Protein AF-A0AB38UXZ0-F1 (afdb_monomer)

Solvent-accessible surface area (backbone atoms only — not comparable to full-atom values): 5196 Å² total; per-residue (Å²): 138,84,84,82,77,74,77,83,76,72,77,64,50,81,80,48,55,68,66,57,37,50,55,50,37,51,57,38,49,76,70,70,51,52,79,86,35,68,65,43,43,37,29,51,53,26,52,48,52,54,54,53,49,56,54,47,70,72,41,59,88,73,55,56,75,86,51,47,62,62,53,53,49,56,73,73,43,92,69,80,77,86,125

Structure (mmCIF, N/CA/C/O backbone):
data_AF-A0AB38UXZ0-F1
#
_entry.id   AF-A0AB38UXZ0-F1
#
loop_
_atom_site.group_PDB
_atom_site.id
_atom_site.type_symbol
_atom_site.label_atom_id
_atom_site.label_alt_id
_atom_site.label_comp_id
_atom_site.label_asym_id
_atom_site.label_entity_id
_atom_site.label_seq_id
_atom_site.pdbx_PDB_ins_code
_atom_site.Cartn_x
_atom_site.Cartn_y
_atom_site.Cartn_z
_atom_site.occupancy
_atom_site.B_iso_or_equiv
_atom_site.auth_seq_id
_atom_site.auth_comp_id
_atom_site.auth_asym_id
_atom_site.auth_atom_id
_atom_site.pdbx_PDB_model_num
ATOM 1 N N . MET A 1 1 ? 36.767 13.231 -15.893 1.00 49.00 1 MET A N 1
ATOM 2 C CA . MET A 1 1 ? 36.085 12.385 -14.890 1.00 49.00 1 MET A CA 1
ATOM 3 C C . MET A 1 1 ? 34.630 12.819 -14.821 1.00 49.00 1 MET A C 1
ATOM 5 O O . MET A 1 1 ? 34.373 13.911 -14.341 1.00 49.00 1 MET A O 1
ATOM 9 N N . THR A 1 2 ? 33.694 12.034 -15.352 1.00 49.69 2 THR A N 1
ATOM 10 C CA . THR A 1 2 ? 32.250 12.287 -15.202 1.00 49.69 2 THR A CA 1
ATOM 11 C C . THR A 1 2 ? 31.715 11.374 -14.106 1.00 49.69 2 THR A C 1
ATOM 13 O O . THR A 1 2 ? 31.660 10.158 -14.280 1.00 49.69 2 THR A O 1
ATOM 16 N N . THR A 1 3 ? 31.365 11.942 -12.959 1.00 49.66 3 THR A N 1
ATOM 17 C CA . THR A 1 3 ? 30.664 11.240 -11.883 1.00 49.66 3 THR A CA 1
ATOM 18 C C . THR A 1 3 ? 29.216 10.993 -12.309 1.00 49.66 3 THR A C 1
ATOM 20 O O . THR A 1 3 ? 28.440 11.925 -12.499 1.00 49.66 3 THR A O 1
ATOM 23 N N . SER A 1 4 ? 28.845 9.724 -12.489 1.00 46.06 4 SER A N 1
ATOM 24 C CA . SER A 1 4 ? 27.455 9.321 -12.713 1.00 46.06 4 SER A CA 1
ATOM 25 C C . SER A 1 4 ? 26.721 9.314 -11.371 1.00 46.06 4 SER A C 1
ATOM 27 O O . SER A 1 4 ? 26.717 8.307 -10.667 1.00 46.06 4 SER A O 1
ATOM 29 N N . THR A 1 5 ? 26.118 10.442 -10.995 1.00 50.50 5 THR A N 1
ATOM 30 C CA . THR A 1 5 ? 25.185 10.507 -9.861 1.00 50.50 5 THR A CA 1
ATOM 31 C C . THR A 1 5 ? 23.956 9.664 -10.196 1.00 50.50 5 THR A C 1
ATOM 33 O O . THR A 1 5 ? 23.131 10.054 -11.023 1.00 50.50 5 THR A O 1
ATOM 36 N N . ALA A 1 6 ? 23.835 8.486 -9.577 1.00 56.78 6 ALA A N 1
ATOM 37 C CA . ALA A 1 6 ? 22.595 7.721 -9.620 1.00 56.78 6 ALA A CA 1
ATOM 38 C C . ALA A 1 6 ? 21.461 8.582 -9.025 1.00 56.78 6 ALA A C 1
ATOM 40 O O . ALA A 1 6 ? 21.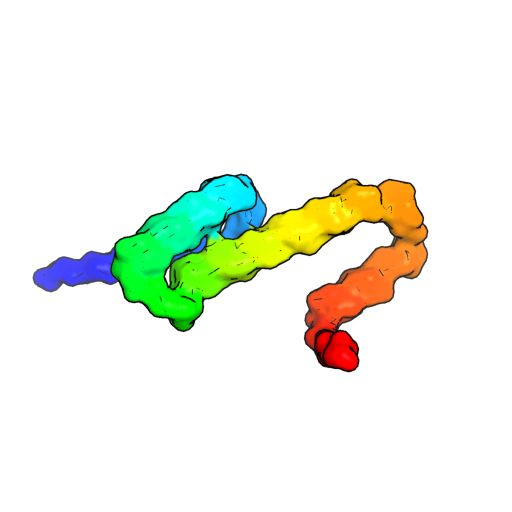672 9.228 -7.994 1.00 56.78 6 ALA A O 1
ATOM 41 N N . PRO A 1 7 ? 20.274 8.640 -9.656 1.00 59.34 7 PRO A N 1
ATOM 42 C CA . PRO A 1 7 ? 19.171 9.435 -9.132 1.00 59.34 7 PRO A CA 1
ATOM 43 C C . PRO A 1 7 ? 18.770 8.929 -7.739 1.00 59.34 7 PRO A C 1
ATOM 45 O O . PRO A 1 7 ? 18.800 7.714 -7.511 1.00 59.34 7 PRO A O 1
ATOM 48 N N . PRO A 1 8 ? 18.359 9.822 -6.820 1.00 65.50 8 PRO A N 1
ATOM 49 C CA . PRO A 1 8 ? 17.937 9.417 -5.488 1.00 65.50 8 PRO A CA 1
ATOM 50 C C . PRO A 1 8 ? 16.775 8.423 -5.590 1.00 65.50 8 PRO A C 1
ATOM 52 O O . PRO A 1 8 ? 15.763 8.668 -6.258 1.00 65.50 8 PRO A O 1
ATOM 55 N N . ILE A 1 9 ? 16.945 7.272 -4.941 1.00 72.69 9 ILE A N 1
ATOM 56 C CA . ILE A 1 9 ? 15.876 6.298 -4.734 1.00 72.69 9 ILE A CA 1
ATOM 57 C C . ILE A 1 9 ? 14.839 6.934 -3.812 1.00 72.69 9 ILE A C 1
ATOM 59 O O . ILE A 1 9 ? 15.125 7.274 -2.66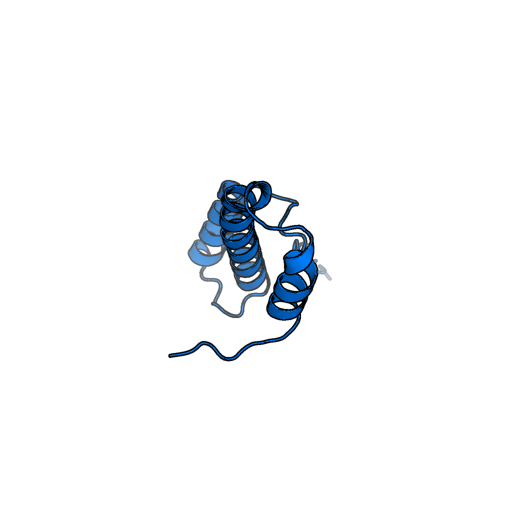8 1.00 72.69 9 ILE A O 1
ATOM 63 N N . LEU A 1 10 ? 13.638 7.148 -4.348 1.00 78.62 10 LEU A N 1
ATOM 64 C CA . LEU A 1 10 ? 12.513 7.656 -3.579 1.00 78.62 10 LEU A CA 1
ATOM 65 C C . LEU A 1 10 ? 12.027 6.532 -2.659 1.00 78.62 10 LEU A C 1
ATOM 67 O O . LEU A 1 10 ? 11.593 5.492 -3.151 1.00 78.62 10 LEU A O 1
ATOM 71 N N . SER A 1 11 ? 12.132 6.739 -1.349 1.00 79.06 11 SER A N 1
ATOM 72 C CA . SER A 1 11 ? 11.801 5.717 -0.345 1.00 79.06 11 SER A CA 1
ATOM 73 C C . SER A 1 11 ? 10.476 5.972 0.367 1.00 79.06 11 SER A C 1
ATOM 75 O O . SER A 1 11 ? 9.927 5.045 0.952 1.00 79.06 11 SER A O 1
ATOM 77 N N . ASP A 1 12 ? 9.954 7.202 0.321 1.00 90.50 12 ASP A N 1
ATOM 78 C CA . ASP A 1 12 ? 8.638 7.511 0.880 1.00 90.50 12 ASP A CA 1
ATOM 79 C C . ASP A 1 12 ? 7.537 6.998 -0.062 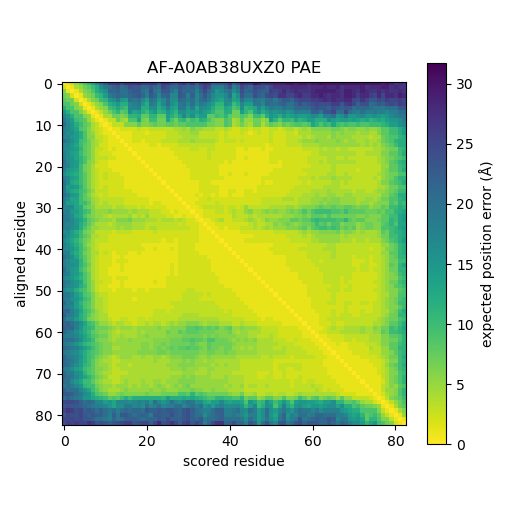1.00 90.50 12 ASP A C 1
ATOM 81 O O . ASP A 1 12 ? 7.374 7.538 -1.163 1.00 90.50 12 ASP A O 1
ATOM 85 N N . PRO A 1 13 ? 6.755 5.979 0.337 1.00 91.31 13 PRO A N 1
ATOM 86 C CA . PRO A 1 13 ? 5.704 5.437 -0.510 1.00 91.31 13 PRO A CA 1
ATOM 87 C C . PRO A 1 13 ? 4.555 6.430 -0.750 1.00 91.31 13 PRO A C 1
ATOM 89 O O . PRO A 1 13 ? 3.855 6.298 -1.757 1.00 91.31 13 PRO A O 1
ATOM 92 N N . ALA A 1 14 ? 4.368 7.427 0.123 1.00 93.25 14 ALA A N 1
ATOM 93 C CA . ALA A 1 14 ? 3.318 8.437 0.005 1.00 93.25 14 ALA A CA 1
ATOM 94 C C . ALA A 1 14 ? 3.694 9.613 -0.915 1.00 93.25 14 ALA A C 1
ATOM 96 O O . ALA A 1 14 ? 2.813 10.378 -1.306 1.00 93.25 14 ALA A O 1
ATOM 97 N N . ALA A 1 15 ? 4.962 9.728 -1.322 1.00 93.38 15 ALA A N 1
ATOM 98 C CA . ALA A 1 15 ? 5.437 10.800 -2.197 1.00 93.38 15 ALA A CA 1
ATOM 99 C C . ALA A 1 15 ? 4.863 10.741 -3.627 1.00 93.38 15 ALA A C 1
ATOM 101 O O . ALA A 1 15 ? 4.902 11.736 -4.349 1.00 93.38 15 ALA A O 1
ATOM 102 N N . LEU A 1 16 ? 4.338 9.586 -4.052 1.00 95.25 16 LEU A N 1
ATOM 103 C CA . LEU A 1 16 ? 3.672 9.397 -5.342 1.00 95.25 16 LEU A CA 1
ATOM 104 C C . LEU A 1 16 ? 2.369 8.614 -5.165 1.00 95.25 16 LEU A C 1
ATOM 106 O O . LEU A 1 16 ? 2.228 7.779 -4.269 1.00 95.25 16 LEU A O 1
ATOM 110 N N . THR A 1 17 ? 1.431 8.838 -6.080 1.00 96.44 17 THR A N 1
ATOM 111 C CA . THR A 1 17 ? 0.194 8.054 -6.176 1.00 96.44 17 THR A CA 1
ATOM 112 C C . THR A 1 17 ? 0.482 6.605 -6.612 1.00 96.44 17 THR A C 1
ATOM 114 O O . THR A 1 17 ? 1.508 6.341 -7.251 1.00 96.44 17 THR A O 1
ATOM 117 N N . PRO A 1 18 ? -0.434 5.646 -6.358 1.00 96.62 18 PRO A N 1
ATOM 118 C CA . PRO A 1 18 ? -0.272 4.260 -6.810 1.00 96.62 18 PRO A CA 1
ATOM 119 C C . PRO A 1 18 ? -0.018 4.135 -8.320 1.00 96.62 18 PRO A C 1
ATOM 121 O O . PRO A 1 18 ? 0.816 3.341 -8.751 1.00 96.62 18 PRO A O 1
ATOM 124 N N . ALA A 1 19 ? -0.707 4.949 -9.128 1.00 97.62 19 ALA A N 1
ATOM 125 C CA . ALA A 1 19 ? -0.550 4.956 -10.580 1.00 97.62 19 ALA A CA 1
ATOM 126 C C . ALA A 1 19 ? 0.846 5.440 -11.003 1.00 97.62 19 ALA A C 1
ATOM 128 O O . ALA A 1 19 ? 1.474 4.837 -11.871 1.00 97.62 19 ALA A O 1
ATOM 129 N N . GLN A 1 20 ? 1.373 6.477 -10.345 1.00 97.38 20 GLN A N 1
ATOM 130 C CA . GLN A 1 20 ? 2.730 6.975 -10.588 1.00 97.38 20 GLN A CA 1
ATOM 131 C C . GLN A 1 20 ? 3.798 5.942 -10.198 1.00 97.38 20 GLN A C 1
ATOM 133 O O . GLN A 1 20 ? 4.755 5.741 -10.946 1.00 97.38 20 GLN A O 1
ATOM 138 N N . TRP A 1 21 ? 3.619 5.237 -9.078 1.00 97.25 21 TRP A N 1
ATOM 139 C CA . TRP A 1 21 ? 4.496 4.128 -8.692 1.00 97.25 21 TRP A CA 1
ATOM 140 C C . TRP A 1 21 ? 4.458 2.969 -9.688 1.00 97.25 21 TRP A C 1
ATOM 142 O O . TRP A 1 21 ? 5.506 2.440 -10.059 1.00 97.25 21 TRP A O 1
ATOM 152 N N . SER A 1 22 ? 3.267 2.600 -10.162 1.00 97.19 22 SER A N 1
ATOM 153 C CA . SER A 1 22 ? 3.094 1.557 -11.176 1.00 97.19 22 SER A CA 1
ATOM 154 C C . SER A 1 22 ? 3.773 1.933 -12.498 1.00 97.19 22 SER A C 1
ATOM 156 O O . SER A 1 22 ? 4.553 1.144 -13.030 1.00 97.19 22 SER A O 1
ATOM 158 N N . ALA A 1 23 ? 3.577 3.166 -12.976 1.00 96.81 23 ALA A N 1
ATOM 159 C CA . ALA A 1 23 ? 4.245 3.672 -14.173 1.00 96.81 23 ALA A CA 1
ATOM 160 C C . ALA A 1 23 ? 5.777 3.672 -14.022 1.00 96.81 23 ALA A C 1
ATOM 162 O O . ALA A 1 23 ? 6.502 3.297 -14.945 1.00 96.81 23 ALA A O 1
ATOM 163 N N . ARG A 1 24 ? 6.288 4.036 -12.839 1.00 95.50 24 ARG A N 1
ATOM 164 C CA . ARG A 1 24 ? 7.725 4.008 -12.537 1.00 95.50 24 ARG A CA 1
ATOM 165 C C . ARG A 1 24 ? 8.290 2.585 -12.544 1.00 95.50 24 ARG A C 1
ATOM 167 O O . 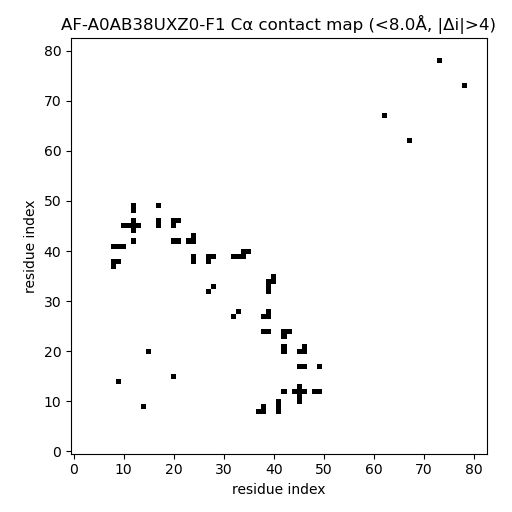ARG A 1 24 ? 9.347 2.365 -13.132 1.00 95.50 24 ARG A O 1
ATOM 174 N N . LEU A 1 25 ? 7.576 1.621 -11.959 1.00 95.94 25 LEU A N 1
ATOM 175 C CA . LEU A 1 25 ? 7.946 0.204 -11.998 1.00 95.94 25 LEU A CA 1
ATOM 176 C C . LEU A 1 25 ? 7.972 -0.334 -13.437 1.00 95.94 25 LEU A C 1
ATOM 178 O O . LEU A 1 25 ? 8.932 -0.999 -13.829 1.00 95.94 25 LEU A O 1
ATOM 182 N N . ALA A 1 26 ? 6.961 -0.001 -14.244 1.00 96.50 26 ALA A N 1
ATOM 183 C CA . ALA A 1 26 ? 6.920 -0.355 -15.662 1.00 96.50 26 ALA A CA 1
ATOM 184 C C . ALA A 1 26 ? 8.120 0.234 -16.426 1.00 96.50 26 ALA A C 1
ATOM 186 O O . ALA A 1 26 ? 8.748 -0.448 -17.227 1.00 96.50 26 ALA A O 1
ATOM 187 N N . ALA A 1 27 ? 8.507 1.476 -16.123 1.00 95.62 27 ALA A N 1
ATOM 188 C CA . ALA A 1 27 ? 9.665 2.117 -16.738 1.00 95.62 27 ALA A CA 1
ATOM 189 C C . ALA A 1 27 ? 11.015 1.518 -16.294 1.00 95.62 27 ALA A C 1
ATOM 191 O O . ALA A 1 27 ? 12.010 1.660 -17.005 1.00 95.62 27 ALA A O 1
ATOM 192 N N . PHE A 1 28 ? 11.108 0.904 -15.112 1.00 93.81 28 PHE A N 1
ATOM 193 C CA . PHE A 1 28 ? 12.315 0.180 -14.701 1.00 93.81 28 PHE A CA 1
ATOM 194 C C . PHE A 1 28 ? 12.400 -1.192 -15.364 1.00 93.81 28 PHE A C 1
ATOM 196 O O . PHE A 1 28 ? 13.437 -1.533 -15.929 1.00 93.81 28 PHE A O 1
ATOM 203 N N . THR A 1 29 ? 11.298 -1.935 -15.359 1.00 93.19 29 THR A N 1
ATOM 204 C CA . TH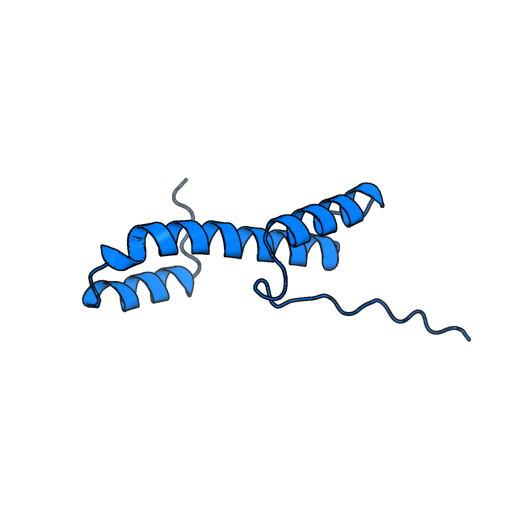R A 1 29 ? 11.227 -3.268 -15.971 1.00 93.19 29 THR A CA 1
ATOM 205 C C . THR A 1 29 ? 11.401 -3.215 -17.491 1.00 93.19 29 THR A C 1
ATOM 207 O O . THR A 1 29 ? 12.144 -4.023 -18.037 1.00 93.19 29 THR A O 1
ATOM 210 N N . SER A 1 30 ? 10.845 -2.210 -18.180 1.00 94.75 30 SER A N 1
ATOM 211 C CA . SER A 1 30 ? 11.048 -2.027 -19.629 1.00 94.75 30 SER A CA 1
ATOM 212 C C . SER A 1 30 ? 12.496 -1.715 -20.018 1.00 94.75 30 SER A C 1
ATOM 214 O O . SER A 1 30 ? 12.909 -1.992 -21.139 1.00 94.75 30 SER A O 1
ATOM 216 N N . ARG A 1 31 ? 13.287 -1.171 -19.085 1.00 93.75 31 ARG A N 1
ATOM 217 C CA . ARG A 1 31 ? 14.731 -0.933 -19.249 1.00 93.75 31 ARG A CA 1
ATOM 218 C C . ARG A 1 31 ? 15.578 -2.150 -18.858 1.00 93.75 31 ARG A C 1
ATOM 220 O O . ARG A 1 31 ? 16.790 -2.016 -18.734 1.00 93.75 31 ARG A O 1
ATOM 227 N N . GLY A 1 32 ? 14.952 -3.306 -18.625 1.00 92.88 32 GLY A N 1
ATOM 228 C CA . GLY A 1 32 ? 15.633 -4.552 -18.280 1.00 92.88 32 GLY A CA 1
ATOM 229 C C . GLY A 1 32 ? 16.229 -4.575 -16.873 1.00 92.88 32 GLY A C 1
ATOM 230 O O . GLY A 1 32 ? 17.132 -5.365 -16.613 1.00 92.88 32 GLY A O 1
ATOM 231 N N . ARG A 1 33 ? 15.770 -3.707 -15.959 1.00 93.50 33 ARG A N 1
ATOM 232 C CA . ARG A 1 33 ? 16.242 -3.751 -14.570 1.00 93.50 33 ARG A CA 1
ATOM 233 C C . ARG A 1 33 ? 15.728 -5.007 -13.876 1.00 93.50 33 ARG A C 1
ATOM 235 O O . ARG A 1 33 ? 14.542 -5.319 -13.973 1.00 93.50 33 ARG A O 1
ATOM 242 N N . GLY A 1 34 ? 16.633 -5.693 -13.183 1.00 90.31 34 GLY A N 1
ATOM 243 C CA . GLY A 1 34 ? 16.336 -6.923 -12.457 1.00 90.31 34 GLY A CA 1
ATOM 244 C C . GLY A 1 34 ? 15.518 -6.696 -11.189 1.00 90.31 34 GLY A C 1
ATOM 245 O O . GLY A 1 34 ? 15.326 -5.567 -10.734 1.00 90.31 34 GLY A O 1
ATOM 246 N N . ASP A 1 35 ? 15.062 -7.799 -10.604 1.00 90.19 35 ASP A N 1
ATOM 247 C CA . ASP A 1 35 ? 14.227 -7.797 -9.402 1.00 90.19 35 ASP A CA 1
ATOM 248 C C . ASP A 1 35 ? 14.931 -7.219 -8.170 1.00 90.19 35 ASP A C 1
ATOM 250 O O . ASP A 1 35 ? 14.274 -6.578 -7.348 1.00 90.19 35 ASP A O 1
ATOM 254 N N . ASP A 1 36 ? 16.254 -7.377 -8.101 1.00 91.44 36 ASP A N 1
ATOM 255 C CA . ASP A 1 36 ? 17.107 -6.861 -7.027 1.00 91.44 36 ASP A CA 1
ATOM 256 C C . ASP A 1 36 ? 17.512 -5.390 -7.228 1.00 91.44 36 ASP A C 1
ATOM 258 O O . ASP A 1 36 ? 18.208 -4.815 -6.388 1.00 91.44 36 ASP A O 1
ATOM 262 N N . ASP A 1 37 ? 17.093 -4.744 -8.329 1.00 92.25 37 ASP A N 1
ATOM 263 C CA . ASP A 1 37 ? 17.365 -3.319 -8.529 1.00 92.25 37 ASP A CA 1
ATOM 264 C C . ASP A 1 37 ? 16.718 -2.503 -7.395 1.00 92.25 37 ASP A C 1
ATOM 266 O O . ASP A 1 37 ? 15.514 -2.646 -7.132 1.00 92.25 37 ASP A O 1
ATOM 270 N N . PRO A 1 38 ? 17.465 -1.587 -6.749 1.00 92.31 38 PRO A N 1
ATOM 271 C CA . PRO A 1 38 ? 16.926 -0.770 -5.666 1.00 92.31 38 PRO A CA 1
ATOM 272 C C . PRO A 1 38 ? 15.686 0.037 -6.076 1.00 92.31 38 PRO A C 1
ATOM 274 O O . PRO A 1 38 ? 14.773 0.229 -5.274 1.00 92.31 38 PRO A O 1
ATOM 277 N N . GLY A 1 39 ? 15.613 0.485 -7.336 1.00 92.00 39 GLY A N 1
ATOM 278 C CA . GLY A 1 39 ? 14.455 1.200 -7.867 1.00 92.00 39 GLY A CA 1
ATOM 279 C C . GLY A 1 39 ? 13.229 0.303 -8.035 1.00 92.00 39 GLY A C 1
ATOM 280 O O . GLY A 1 39 ? 12.118 0.720 -7.700 1.00 92.00 39 GLY A O 1
ATOM 281 N N . VAL A 1 40 ? 13.420 -0.931 -8.510 1.00 94.19 40 VAL A N 1
ATOM 282 C CA . VAL A 1 40 ? 12.355 -1.943 -8.626 1.00 94.19 40 VAL A CA 1
ATOM 283 C C . VAL A 1 40 ? 11.832 -2.333 -7.243 1.00 94.19 40 VAL A C 1
ATOM 285 O O . VAL A 1 40 ? 10.618 -2.300 -7.016 1.00 94.19 40 VAL A O 1
ATOM 288 N N . THR A 1 41 ? 12.734 -2.615 -6.301 1.00 94.88 41 THR A N 1
ATOM 289 C CA . THR A 1 41 ? 12.394 -2.953 -4.911 1.00 94.88 41 THR A CA 1
ATOM 290 C C . THR A 1 41 ? 11.612 -1.827 -4.235 1.00 94.88 41 THR A C 1
ATOM 292 O O . THR A 1 41 ? 10.545 -2.077 -3.670 1.00 94.88 41 THR A O 1
ATOM 295 N N . ALA A 1 42 ? 12.064 -0.575 -4.367 1.00 93.50 42 ALA A N 1
ATOM 296 C CA . ALA A 1 42 ? 11.369 0.585 -3.808 1.00 93.50 42 ALA A CA 1
ATOM 297 C C . ALA A 1 42 ? 9.948 0.745 -4.377 1.00 93.50 42 ALA A C 1
ATOM 299 O O . ALA A 1 42 ? 8.996 0.935 -3.620 1.00 93.50 42 ALA A O 1
ATOM 300 N N . CYS A 1 43 ? 9.767 0.592 -5.696 1.00 95.62 43 CYS A N 1
ATOM 301 C CA . CYS A 1 43 ? 8.436 0.686 -6.304 1.00 95.62 43 CYS A CA 1
ATOM 302 C C . CYS A 1 43 ? 7.497 -0.420 -5.802 1.00 95.62 43 CYS A C 1
ATOM 304 O O . CYS A 1 43 ? 6.328 -0.164 -5.512 1.00 95.62 43 CYS A O 1
ATOM 306 N N . ARG A 1 44 ? 7.994 -1.657 -5.682 1.00 95.56 44 ARG A N 1
ATOM 307 C CA . ARG A 1 44 ? 7.209 -2.789 -5.168 1.00 95.56 44 ARG A CA 1
ATOM 308 C C . ARG A 1 44 ? 6.810 -2.585 -3.710 1.00 95.56 44 ARG A C 1
ATOM 310 O O . ARG A 1 44 ? 5.643 -2.804 -3.375 1.00 95.56 44 ARG A O 1
ATOM 317 N N . ALA A 1 45 ? 7.743 -2.129 -2.875 1.00 94.88 45 ALA A N 1
ATOM 318 C CA . ALA A 1 45 ? 7.483 -1.791 -1.480 1.00 94.88 45 ALA A CA 1
ATOM 319 C C . ALA A 1 45 ? 6.406 -0.699 -1.366 1.00 94.88 45 ALA A C 1
ATOM 321 O O . ALA A 1 45 ? 5.419 -0.881 -0.651 1.00 94.88 45 ALA A O 1
ATOM 322 N N . ALA A 1 46 ? 6.515 0.374 -2.155 1.00 96.38 46 ALA A N 1
ATOM 323 C CA . ALA A 1 46 ? 5.524 1.446 -2.164 1.00 96.38 46 ALA A CA 1
ATOM 324 C C . ALA A 1 46 ? 4.135 0.982 -2.625 1.00 96.38 46 ALA A C 1
ATOM 326 O O . ALA A 1 46 ? 3.123 1.307 -2.003 1.00 96.38 46 ALA A O 1
ATOM 327 N N . LEU A 1 47 ? 4.062 0.153 -3.668 1.00 96.94 47 LEU A N 1
ATOM 328 C CA . LEU A 1 47 ? 2.796 -0.444 -4.100 1.00 96.94 47 LEU A CA 1
ATOM 329 C C . LEU A 1 47 ? 2.207 -1.387 -3.042 1.00 96.94 47 LEU A C 1
ATOM 331 O O . LEU A 1 47 ? 0.989 -1.538 -2.973 1.00 96.94 47 LEU A O 1
ATOM 335 N N . SER A 1 48 ? 3.038 -2.060 -2.241 1.00 95.75 48 SER A N 1
ATOM 336 C CA . SER A 1 48 ? 2.572 -2.870 -1.105 1.00 95.75 48 SER A CA 1
ATOM 337 C C . SER A 1 48 ? 1.930 -1.995 -0.027 1.00 95.75 48 SER A C 1
ATOM 339 O O . SER A 1 48 ? 0.799 -2.256 0.379 1.00 95.75 48 SER A O 1
ATOM 341 N N . TYR A 1 49 ? 2.590 -0.892 0.340 1.00 95.69 49 TYR A N 1
ATOM 342 C CA . TYR A 1 49 ? 2.048 0.104 1.267 1.00 95.69 49 TYR A CA 1
ATOM 343 C C . TYR A 1 49 ? 0.662 0.601 0.830 1.00 95.69 49 TYR A C 1
ATOM 345 O O . TYR A 1 49 ? -0.277 0.579 1.621 1.00 95.69 49 TYR A O 1
ATOM 353 N N . TRP A 1 50 ? 0.496 0.978 -0.442 1.00 97.12 50 TRP A N 1
ATOM 354 C CA . TRP A 1 50 ? -0.790 1.466 -0.953 1.00 97.12 50 TRP A CA 1
ATOM 355 C C . TRP A 1 50 ? -1.901 0.411 -0.924 1.00 97.12 50 TRP A C 1
ATOM 357 O O . TRP A 1 50 ? -3.059 0.748 -0.674 1.00 97.12 50 TRP A O 1
ATOM 367 N N . ARG A 1 51 ? -1.564 -0.866 -1.143 1.00 96.00 51 ARG A N 1
ATOM 368 C CA . ARG A 1 51 ? -2.522 -1.976 -1.021 1.00 96.00 51 ARG A CA 1
ATOM 369 C C . ARG A 1 51 ? -2.996 -2.143 0.422 1.00 96.00 51 ARG A C 1
ATOM 371 O O . ARG A 1 51 ? -4.201 -2.195 0.643 1.00 96.00 51 ARG A O 1
ATOM 378 N N . VAL A 1 52 ? -2.074 -2.156 1.388 1.00 94.75 52 VAL A N 1
ATOM 379 C CA . VAL A 1 52 ? -2.408 -2.243 2.823 1.00 94.75 52 VAL A CA 1
ATOM 380 C C . VAL A 1 52 ? -3.224 -1.031 3.266 1.00 94.75 52 VAL A C 1
ATOM 382 O O . VAL A 1 52 ? -4.270 -1.188 3.890 1.00 94.75 52 VAL A O 1
ATOM 385 N N . ARG A 1 53 ? -2.801 0.179 2.884 1.00 94.56 53 ARG A N 1
ATOM 386 C CA . ARG A 1 53 ? -3.505 1.420 3.217 1.00 94.56 53 ARG A CA 1
ATOM 387 C C . ARG A 1 53 ? -4.957 1.403 2.746 1.00 94.56 53 ARG A C 1
ATOM 389 O O . ARG A 1 53 ? -5.829 1.772 3.515 1.00 94.56 53 ARG A O 1
ATOM 396 N N . ARG A 1 54 ? -5.235 0.917 1.532 1.00 95.44 54 ARG A N 1
ATOM 397 C CA . ARG A 1 54 ? -6.609 0.819 1.012 1.00 95.44 54 ARG A CA 1
ATOM 398 C C . ARG A 1 54 ? -7.501 -0.100 1.857 1.00 95.44 54 ARG A C 1
ATOM 400 O O . ARG A 1 54 ? -8.677 0.207 2.044 1.00 95.44 54 ARG A O 1
ATOM 407 N N . VAL A 1 55 ? -6.958 -1.215 2.347 1.00 94.56 55 VAL A N 1
ATOM 408 C CA . VAL A 1 55 ? -7.686 -2.117 3.256 1.00 94.56 55 VAL A CA 1
ATOM 409 C C . VAL A 1 55 ? -7.968 -1.400 4.574 1.00 94.56 55 VAL A C 1
ATOM 411 O O . VAL A 1 55 ? -9.114 -1.347 5.004 1.00 94.56 55 VAL A O 1
ATOM 414 N N . LEU A 1 56 ? -6.953 -0.759 5.162 1.00 92.75 56 LEU A N 1
ATOM 415 C CA . LEU A 1 56 ? -7.121 0.010 6.397 1.00 92.75 56 LEU A CA 1
ATOM 416 C C . LEU A 1 56 ? -8.134 1.148 6.241 1.00 92.75 56 LEU A C 1
ATOM 418 O O . LEU A 1 56 ? -8.966 1.334 7.119 1.00 92.75 56 LEU A O 1
ATOM 422 N N . ASP A 1 57 ? -8.113 1.877 5.127 1.00 93.81 57 ASP A N 1
ATOM 423 C CA . ASP A 1 57 ? -9.052 2.969 4.863 1.00 93.81 57 ASP A CA 1
ATOM 424 C C . ASP A 1 57 ? -10.509 2.477 4.805 1.00 93.81 57 ASP A C 1
ATOM 426 O O . ASP A 1 57 ? -11.413 3.212 5.200 1.00 93.81 57 ASP A O 1
ATOM 430 N N . SER A 1 58 ? -10.728 1.231 4.371 1.00 95.94 58 SER A N 1
ATOM 431 C CA . SER A 1 58 ? -12.056 0.601 4.322 1.00 95.94 58 SER A CA 1
ATOM 432 C C . SER A 1 58 ? -12.544 0.159 5.710 1.00 95.94 58 SER A C 1
ATOM 434 O O . SER A 1 58 ? -13.731 0.257 6.002 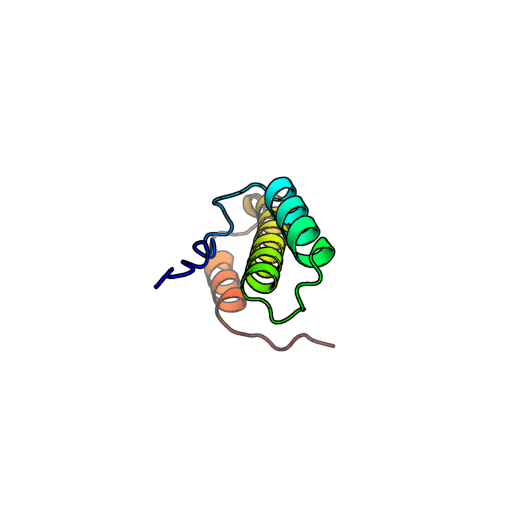1.00 95.94 58 SER A O 1
ATOM 436 N N . GLU A 1 59 ? -11.626 -0.258 6.589 1.00 94.62 59 GLU A N 1
ATOM 437 C CA . GLU A 1 59 ? -11.937 -0.819 7.915 1.00 94.62 59 GLU A CA 1
ATOM 438 C C . GLU A 1 59 ? -11.805 0.188 9.070 1.00 94.62 59 GLU A C 1
ATOM 440 O O . GLU A 1 59 ? -12.301 -0.052 10.170 1.00 94.62 59 GLU A O 1
ATOM 445 N N . ARG A 1 60 ? -11.148 1.339 8.864 1.00 89.25 60 ARG A N 1
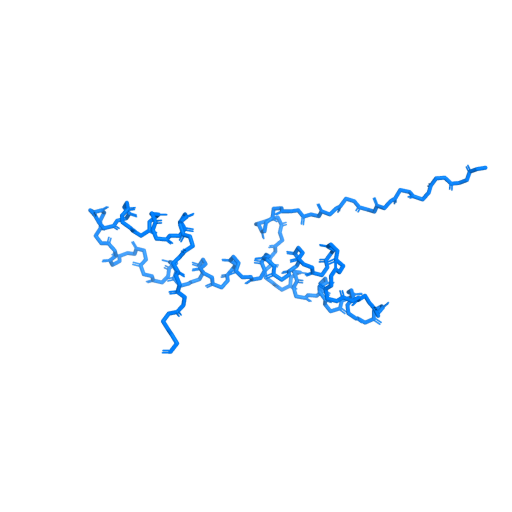ATOM 446 C CA . ARG A 1 60 ? -10.783 2.270 9.954 1.00 89.25 60 ARG A CA 1
ATOM 447 C C . ARG A 1 60 ? -11.963 2.792 10.769 1.00 89.25 60 ARG A C 1
ATOM 449 O O . ARG A 1 60 ? -11.766 3.178 11.913 1.00 89.25 60 ARG A O 1
ATOM 456 N N . GLY A 1 61 ? -13.155 2.856 10.176 1.00 92.25 61 GLY A N 1
ATOM 457 C CA . GLY A 1 61 ? -14.376 3.273 10.871 1.00 92.25 61 GLY A CA 1
ATOM 458 C C . GLY A 1 61 ? -15.027 2.160 11.697 1.00 92.25 61 GLY A C 1
ATOM 459 O O . GLY A 1 61 ? -15.869 2.453 12.537 1.00 92.25 61 GLY A O 1
ATOM 460 N N . LEU A 1 62 ? -14.647 0.904 11.453 1.00 93.69 62 LEU A N 1
ATOM 461 C CA . LEU A 1 62 ? -15.181 -0.293 12.107 1.00 93.69 62 LEU A CA 1
ATOM 462 C C . LEU A 1 62 ? -14.234 -0.833 13.186 1.00 93.69 62 LEU A C 1
ATOM 464 O O . LEU A 1 62 ? -14.661 -1.546 14.093 1.00 93.69 62 LEU A O 1
ATOM 468 N N . LEU A 1 63 ? -12.945 -0.500 13.096 1.00 91.81 63 LEU A N 1
ATOM 469 C CA . LEU A 1 63 ? -11.942 -0.893 14.078 1.00 91.81 63 LEU A CA 1
ATOM 470 C C . LEU A 1 63 ? -12.222 -0.253 15.442 1.00 91.81 63 LEU A C 1
ATOM 472 O O . LEU A 1 63 ? -12.213 0.970 15.584 1.00 91.81 63 LEU A O 1
ATOM 476 N N . SER A 1 64 ? -12.386 -1.097 16.463 1.00 93.75 64 SER A N 1
ATOM 477 C CA . SER A 1 64 ? -12.356 -0.637 17.851 1.00 93.75 64 SER A CA 1
ATOM 478 C C . SER A 1 64 ? -10.992 0.002 18.149 1.00 93.75 64 SER A C 1
ATOM 480 O O . SER A 1 64 ? -9.965 -0.628 17.859 1.00 93.75 64 SER A O 1
ATOM 482 N N . PRO A 1 65 ? -10.946 1.204 18.758 1.00 92.88 65 PRO A N 1
ATOM 483 C CA . PRO A 1 65 ? -9.698 1.832 19.184 1.00 92.88 65 PRO A CA 1
ATOM 484 C C . PRO A 1 65 ? -8.828 0.918 20.056 1.00 92.88 65 PRO A C 1
ATOM 486 O O . PRO A 1 65 ? -7.605 0.929 19.920 1.00 92.88 65 PRO A O 1
ATOM 489 N N . ASP A 1 66 ? -9.455 0.064 20.870 1.00 95.56 66 ASP A N 1
ATOM 490 C CA . ASP A 1 66 ? -8.772 -0.868 21.773 1.00 95.56 66 ASP A CA 1
ATOM 491 C C . ASP A 1 66 ? -7.979 -1.957 21.029 1.00 95.56 66 ASP A C 1
ATOM 493 O O . ASP A 1 66 ? -7.030 -2.521 21.569 1.00 95.56 66 ASP A O 1
ATOM 497 N N . HIS A 1 67 ? -8.329 -2.254 19.772 1.00 92.44 67 HIS A N 1
ATOM 498 C CA . HIS A 1 67 ? -7.655 -3.274 18.960 1.00 92.44 67 HIS A CA 1
ATOM 499 C C . HIS A 1 67 ? -6.514 -2.706 18.098 1.00 92.44 67 HIS A C 1
ATOM 501 O O . HIS A 1 67 ? -5.709 -3.469 17.559 1.00 92.44 67 HIS A O 1
ATOM 507 N N . ILE A 1 68 ? -6.410 -1.377 17.968 1.00 91.88 68 ILE A N 1
ATOM 508 C CA . ILE A 1 68 ? -5.377 -0.718 17.152 1.00 91.88 68 ILE A CA 1
ATOM 509 C C . ILE A 1 68 ? -3.954 -1.080 17.612 1.00 91.88 68 ILE A C 1
ATOM 511 O O . ILE A 1 68 ? -3.134 -1.380 16.740 1.00 91.88 68 ILE A O 1
ATOM 515 N N . PRO A 1 69 ? -3.621 -1.110 18.921 1.00 93.38 69 PRO A N 1
ATOM 516 C CA . PRO A 1 69 ? -2.279 -1.486 19.366 1.00 93.38 69 PRO A CA 1
ATOM 517 C C . PRO A 1 69 ? -1.883 -2.903 18.940 1.00 93.38 69 PRO A C 1
ATOM 519 O O . PRO A 1 69 ? -0.782 -3.097 18.433 1.00 93.38 69 PRO A O 1
ATOM 522 N N . ALA A 1 70 ? -2.796 -3.873 19.054 1.00 90.44 70 ALA A N 1
ATOM 523 C CA . ALA A 1 70 ? -2.547 -5.251 18.632 1.00 90.44 70 ALA A CA 1
ATOM 524 C C . ALA A 1 70 ? -2.309 -5.354 17.114 1.00 90.44 70 ALA A C 1
ATOM 526 O O . ALA A 1 70 ? -1.410 -6.068 16.670 1.00 90.44 70 ALA A O 1
ATOM 527 N N . LEU A 1 71 ? -3.068 -4.600 16.309 1.00 90.12 71 LEU A N 1
ATOM 528 C CA . LEU A 1 71 ? -2.860 -4.523 14.860 1.00 90.12 71 LEU A CA 1
ATOM 529 C C . LEU A 1 71 ? -1.524 -3.850 14.501 1.00 90.12 71 LEU A C 1
ATOM 531 O O . LEU A 1 71 ? -0.818 -4.309 13.603 1.00 90.12 71 LEU A O 1
ATOM 535 N N . ALA A 1 72 ? -1.157 -2.775 15.199 1.00 91.50 72 ALA A N 1
ATOM 536 C CA . ALA A 1 72 ? 0.123 -2.100 15.003 1.00 91.50 72 ALA A CA 1
ATOM 537 C C . ALA A 1 72 ? 1.305 -3.013 15.365 1.00 91.50 72 ALA A C 1
ATOM 539 O O . ALA A 1 72 ? 2.305 -3.032 14.646 1.00 91.50 72 ALA A O 1
ATOM 540 N N . ASP A 1 73 ? 1.176 -3.801 16.433 1.00 92.25 73 ASP A N 1
ATOM 541 C CA . ASP A 1 73 ? 2.163 -4.808 16.817 1.00 92.25 73 ASP A CA 1
ATOM 542 C C . ASP A 1 73 ? 2.274 -5.922 15.774 1.00 92.25 73 ASP A C 1
ATOM 544 O O . ASP A 1 73 ? 3.391 -6.306 15.429 1.00 92.25 73 ASP A O 1
ATOM 548 N N . LEU A 1 74 ? 1.154 -6.378 15.206 1.00 88.88 74 LEU A N 1
ATOM 549 C CA . LEU A 1 74 ? 1.148 -7.358 14.117 1.00 88.88 74 LEU A CA 1
ATOM 550 C C . LEU A 1 74 ? 1.881 -6.852 12.868 1.00 88.88 74 LEU A C 1
ATOM 552 O O . LEU A 1 74 ? 2.563 -7.625 12.209 1.00 88.88 74 LEU A O 1
ATOM 556 N N . LEU A 1 75 ? 1.759 -5.566 12.530 1.00 87.94 75 LEU A N 1
ATOM 557 C CA . LEU A 1 75 ? 2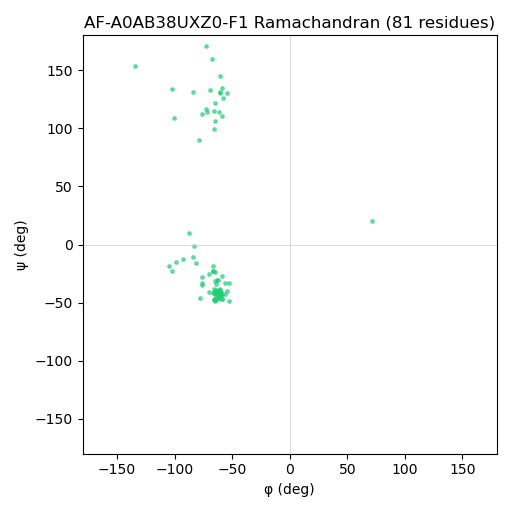.473 -4.978 11.390 1.00 87.94 75 LEU A CA 1
ATOM 558 C C . LEU A 1 75 ? 3.959 -4.725 11.682 1.00 87.94 75 LEU A C 1
ATOM 560 O O . LEU A 1 75 ? 4.770 -4.712 10.757 1.00 87.94 75 LEU A O 1
ATOM 564 N N . ARG A 1 76 ? 4.320 -4.495 12.951 1.00 88.38 76 ARG A N 1
ATOM 565 C CA . ARG A 1 76 ? 5.706 -4.236 13.366 1.00 88.38 76 ARG A CA 1
ATOM 566 C C . ARG A 1 76 ? 6.543 -5.511 13.402 1.00 88.38 76 ARG A C 1
ATOM 568 O O . ARG A 1 76 ? 7.735 -5.461 13.104 1.00 88.38 76 ARG A O 1
ATOM 575 N N . HIS A 1 77 ? 5.936 -6.632 13.772 1.00 85.06 77 HIS A N 1
ATOM 576 C CA . HIS A 1 77 ? 6.625 -7.908 13.902 1.00 85.06 77 HIS A CA 1
ATOM 577 C C . HIS A 1 77 ? 6.342 -8.792 12.690 1.00 85.06 77 HIS A C 1
ATOM 579 O O . HIS A 1 77 ? 5.202 -8.952 12.268 1.00 85.06 77 HIS A O 1
ATOM 585 N N . ALA A 1 78 ? 7.387 -9.400 12.128 1.00 63.16 78 ALA A N 1
ATOM 586 C CA . ALA A 1 78 ? 7.219 -10.381 11.066 1.00 63.16 78 ALA A CA 1
ATOM 587 C C . ALA A 1 78 ? 6.486 -11.610 11.625 1.00 63.16 78 ALA A C 1
ATOM 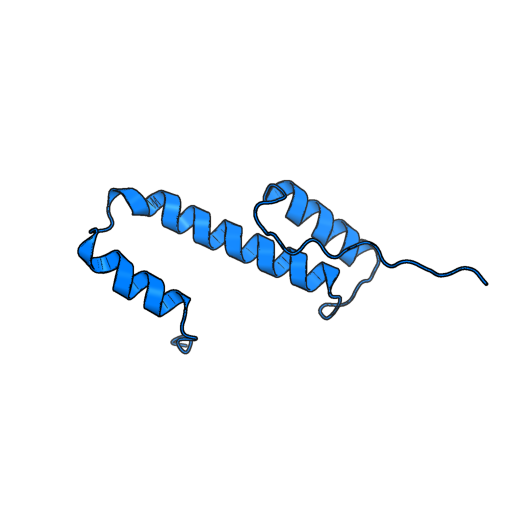589 O O . ALA A 1 78 ? 7.085 -12.461 12.279 1.00 63.16 78 ALA A O 1
ATOM 590 N N . HIS A 1 79 ? 5.181 -11.701 11.386 1.00 63.31 79 HIS A N 1
ATOM 591 C CA . HIS A 1 79 ? 4.427 -12.915 11.659 1.00 63.31 79 HIS A CA 1
ATOM 592 C C . HIS A 1 79 ? 4.571 -13.861 10.470 1.00 63.31 79 HIS A C 1
ATOM 594 O O . HIS A 1 79 ? 4.431 -13.457 9.314 1.00 63.31 79 HIS A O 1
ATOM 600 N N . ALA A 1 80 ? 4.899 -15.123 10.756 1.00 57.09 80 ALA A N 1
ATOM 601 C CA . ALA A 1 80 ? 4.977 -16.150 9.732 1.00 57.09 80 ALA A CA 1
ATOM 602 C C . ALA A 1 80 ? 3.649 -16.196 8.965 1.00 57.09 80 ALA A C 1
ATOM 604 O O . ALA A 1 80 ? 2.577 -16.242 9.568 1.00 57.09 80 ALA A O 1
ATOM 605 N N . VAL A 1 81 ? 3.726 -16.173 7.634 1.00 58.62 81 VAL A N 1
ATOM 606 C CA . VAL A 1 81 ? 2.552 -16.383 6.786 1.00 58.62 81 VAL A CA 1
ATOM 607 C C . VAL A 1 81 ? 2.041 -17.789 7.089 1.00 58.62 81 VAL A C 1
ATOM 609 O O . VAL A 1 81 ? 2.753 -18.760 6.823 1.00 58.62 81 VAL A O 1
ATOM 612 N N . ALA A 1 82 ? 0.846 -17.901 7.673 1.00 51.62 82 ALA A N 1
ATOM 613 C CA . ALA A 1 82 ? 0.147 -19.177 7.750 1.00 51.62 82 ALA A CA 1
ATOM 614 C C . ALA A 1 82 ? -0.059 -19.658 6.305 1.00 51.62 82 ALA A C 1
ATOM 616 O O . ALA A 1 82 ? -0.737 -18.989 5.524 1.00 51.62 82 ALA A O 1
ATOM 617 N N . ARG A 1 83 ? 0.651 -20.727 5.935 1.00 42.19 83 ARG A N 1
ATOM 618 C CA . ARG A 1 83 ? 0.582 -21.356 4.613 1.00 42.19 83 ARG A CA 1
ATOM 619 C C . ARG A 1 83 ? -0.631 -22.260 4.507 1.00 42.19 83 ARG A C 1
ATOM 621 O O . ARG A 1 83 ? -0.927 -22.936 5.516 1.00 42.19 83 ARG A O 1
#

Organism: NCBI:txid1487726

Secondary structure (DSSP, 8-state):
-----PPP----GGGS-HHHHHHHHHHHHTTT--TT-HHHHHHHHHHHHHHHHHHHHHHTTTS-GGGHHHHHHHHHS------

Sequence (83 aa):
MTTSTAPPILSDPAALTPAQWSARLAAFTSRGRGDDDPGVTACRAALSYWRVRRVLDSERGLLSPDHIPALADLLRHAHAVAR

Nearest PDB structures (foldseek):
  1qm3-assembly1_A  TM=4.048E-01  e=5.578E+00  Homo sapiens

Mean predicted aligned error: 6.91 Å

Radius of gyration: 16.91 Å; Cα contacts (8 Å, |Δi|>4): 42; chains: 1; bounding box: 51×34×41 Å

pLDDT: mean 86.44, std 15.19, range [42.19, 97.62]

Foldseek 3Di:
DDDDDDPDQDQPLVVDDLVVLVVQLVVCVVVVHDCPPSNNVSSVVSNVVVVVVVVCVVCVVVDDPVCVVVVVVPVVDDDPPPD